Protein AF-A0A9E4X489-F1 (afdb_monomer_lite)

Sequence (61 aa):
MIGVLTHHWAKPDKIEEAKTLLDGNGLAQSKAHGYGVRLTFISQEDPTKISTLVTWDSNEI

Foldseek 3Di:
DDKDKDKFFADPVCLVVVVVVVVVVVVVQVPDPQWDDKDWDADPVHRRIIMIITGGPDPDD

pLDDT: mean 95.7, std 4.65, range [65.5, 98.38]

Secondary structure (DSSP, 8-state):
-EEEEEEEE--TT-HHHHHHHHHHHHHHHTTSTTEEEEEEEE-SS-TTEEEEEEEES-S--

Structure (mmCIF, N/CA/C/O backbone):
data_AF-A0A9E4X489-F1
#
_entry.id   AF-A0A9E4X489-F1
#
loop_
_atom_site.group_PDB
_atom_site.id
_atom_site.type_symbol
_atom_site.label_atom_id
_atom_site.label_alt_id
_atom_site.label_comp_id
_atom_site.label_asym_id
_atom_site.label_entity_id
_atom_site.label_seq_id
_atom_site.pdbx_PDB_ins_code
_atom_site.Cartn_x
_atom_site.Cartn_y
_atom_site.Cartn_z
_atom_site.occupancy
_atom_site.B_iso_or_equiv
_atom_site.auth_seq_id
_atom_site.auth_comp_id
_atom_site.auth_asym_id
_atom_site.auth_atom_id
_atom_site.pdbx_PDB_model_num
ATOM 1 N N . MET A 1 1 ? 16.384 5.255 -8.374 1.00 88.31 1 MET A N 1
ATOM 2 C CA . MET A 1 1 ? 15.498 4.617 -7.382 1.00 88.31 1 MET A CA 1
ATOM 3 C C . MET A 1 1 ? 15.057 5.640 -6.347 1.00 88.31 1 MET A C 1
ATOM 5 O O . MET A 1 1 ? 15.901 6.213 -5.666 1.00 88.31 1 MET A O 1
ATOM 9 N N . ILE A 1 2 ? 13.751 5.870 -6.243 1.00 96.38 2 ILE A N 1
ATOM 10 C CA . ILE A 1 2 ? 13.094 6.791 -5.311 1.00 96.38 2 ILE A CA 1
ATOM 11 C C . ILE A 1 2 ? 12.140 5.974 -4.445 1.00 96.38 2 ILE A C 1
ATOM 13 O O . ILE A 1 2 ? 11.394 5.155 -4.971 1.00 96.38 2 ILE A O 1
ATOM 17 N N . GLY A 1 3 ? 12.160 6.191 -3.131 1.00 97.00 3 GLY A N 1
ATOM 18 C CA . GLY A 1 3 ? 11.192 5.614 -2.200 1.00 97.00 3 GLY A CA 1
ATOM 19 C C . GLY A 1 3 ? 10.268 6.697 -1.655 1.00 97.00 3 GLY A C 1
ATOM 20 O O . GLY A 1 3 ? 10.745 7.705 -1.139 1.00 97.00 3 GLY A O 1
ATOM 21 N N . VAL A 1 4 ? 8.958 6.484 -1.749 1.00 96.88 4 VAL A N 1
ATOM 22 C CA . VAL A 1 4 ? 7.937 7.377 -1.192 1.00 96.88 4 VAL A CA 1
ATOM 23 C C . VAL A 1 4 ? 7.237 6.653 -0.052 1.00 96.88 4 VAL A C 1
ATOM 25 O O . VAL A 1 4 ? 6.533 5.670 -0.279 1.00 96.88 4 VAL A O 1
ATOM 28 N N . LEU A 1 5 ? 7.446 7.135 1.174 1.00 98.00 5 LEU A N 1
ATOM 29 C CA . LEU A 1 5 ? 6.721 6.683 2.358 1.00 98.00 5 LEU A CA 1
ATOM 30 C C . LEU A 1 5 ? 5.571 7.652 2.636 1.00 98.00 5 LEU A C 1
ATOM 32 O O . LEU A 1 5 ? 5.797 8.828 2.915 1.00 98.00 5 LEU A O 1
ATOM 36 N N . THR A 1 6 ? 4.341 7.157 2.575 1.00 97.75 6 THR A N 1
ATOM 37 C CA . THR A 1 6 ? 3.136 7.953 2.835 1.00 97.75 6 THR A CA 1
ATOM 38 C C . THR A 1 6 ? 2.398 7.398 4.039 1.00 97.75 6 THR A C 1
ATOM 40 O O . THR A 1 6 ? 2.229 6.186 4.161 1.00 97.75 6 THR A O 1
ATOM 43 N N . HIS A 1 7 ? 1.936 8.285 4.918 1.00 98.00 7 HIS A N 1
ATOM 44 C CA . HIS A 1 7 ? 1.104 7.943 6.066 1.00 98.00 7 HIS A CA 1
ATOM 45 C C . HIS A 1 7 ? -0.316 8.466 5.857 1.00 98.00 7 HIS A C 1
ATOM 47 O O . HIS A 1 7 ? -0.506 9.628 5.502 1.00 98.00 7 HIS A O 1
ATOM 53 N N . HIS A 1 8 ? -1.300 7.613 6.118 1.00 97.25 8 HIS A N 1
ATOM 54 C CA . HIS A 1 8 ? -2.720 7.934 6.079 1.00 97.25 8 HIS A CA 1
ATOM 55 C C . HIS A 1 8 ? -3.330 7.647 7.445 1.00 97.25 8 HIS A C 1
ATOM 57 O O . HIS A 1 8 ? -3.006 6.631 8.061 1.00 97.25 8 HIS A O 1
ATOM 63 N N . TRP A 1 9 ? -4.242 8.511 7.879 1.00 98.06 9 TRP A N 1
ATOM 64 C CA . TRP A 1 9 ? -5.085 8.274 9.046 1.00 98.06 9 TRP A CA 1
ATOM 65 C C . TRP A 1 9 ? -6.524 8.104 8.583 1.00 98.06 9 TRP A C 1
ATOM 67 O O . TRP A 1 9 ? -7.135 9.034 8.054 1.00 98.06 9 TRP A O 1
ATOM 77 N N . ALA A 1 10 ? -7.045 6.892 8.739 1.00 97.94 10 ALA A N 1
ATOM 78 C CA . ALA A 1 10 ? -8.4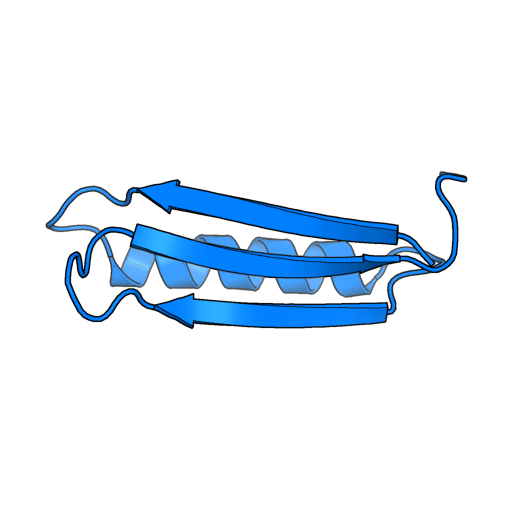39 6.593 8.460 1.00 97.94 10 ALA A CA 1
ATOM 79 C C . ALA A 1 10 ? -9.340 7.142 9.574 1.00 97.94 10 ALA A C 1
ATOM 81 O O . ALA A 1 10 ? -8.921 7.288 10.723 1.00 97.94 10 ALA A O 1
ATOM 82 N N . LYS A 1 11 ? -10.619 7.380 9.265 1.00 98.06 11 LYS A N 1
ATOM 83 C CA . LYS A 1 11 ? -11.613 7.521 10.338 1.00 98.06 11 LYS A CA 1
ATOM 84 C C . LYS A 1 11 ? -11.704 6.185 11.099 1.00 98.06 11 LYS A C 1
ATOM 86 O O . LYS A 1 11 ? -11.642 5.142 10.438 1.00 98.06 11 LYS A O 1
ATOM 91 N N . PRO A 1 12 ? -11.862 6.180 12.439 1.00 96.38 12 PRO A N 1
ATOM 92 C CA . PRO A 1 12 ? -11.840 4.948 13.236 1.00 96.38 12 PRO A CA 1
ATOM 93 C C . PRO A 1 12 ? -12.842 3.873 12.788 1.00 96.38 12 PR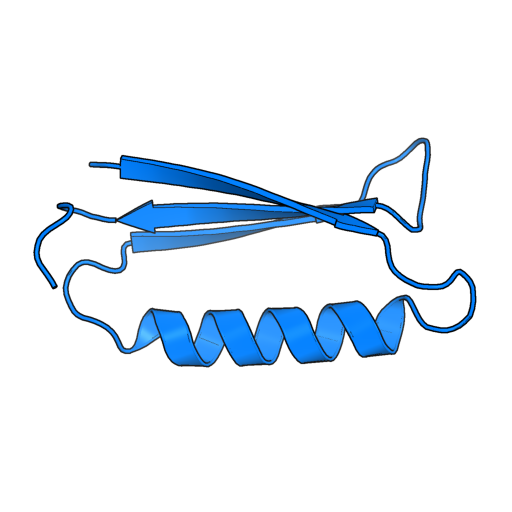O A C 1
ATOM 95 O O . PRO A 1 12 ? -12.564 2.685 12.896 1.00 96.38 12 PRO A O 1
ATOM 98 N N . ASP A 1 13 ? -13.984 4.280 12.237 1.00 97.75 13 ASP A N 1
ATOM 99 C CA . ASP A 1 13 ? -15.054 3.414 11.733 1.00 97.75 13 ASP A CA 1
ATOM 100 C C . ASP A 1 13 ? -14.897 3.025 10.248 1.00 97.75 13 ASP A C 1
ATOM 102 O O . ASP A 1 13 ? -15.739 2.318 9.699 1.00 97.75 13 ASP A O 1
ATOM 106 N N . LYS A 1 14 ? -13.826 3.478 9.580 1.00 97.88 14 LYS A N 1
ATOM 107 C CA . LYS A 1 14 ? -13.622 3.371 8.122 1.00 97.88 14 LYS A CA 1
ATOM 108 C C . LYS A 1 14 ? -12.284 2.751 7.719 1.00 97.88 14 LYS A C 1
ATOM 110 O O . LYS A 1 14 ? -11.837 2.938 6.590 1.00 97.88 14 LYS A O 1
ATOM 115 N N . ILE A 1 15 ? -11.633 2.009 8.613 1.00 96.44 15 ILE A N 1
ATOM 116 C CA . ILE A 1 15 ? -10.289 1.454 8.376 1.00 96.44 15 ILE A CA 1
ATOM 117 C C . ILE A 1 15 ? -10.267 0.506 7.163 1.00 96.44 15 ILE A C 1
ATOM 119 O O . ILE A 1 15 ? -9.421 0.659 6.285 1.00 96.44 15 ILE A O 1
ATOM 123 N N . GLU A 1 16 ? -11.208 -0.436 7.066 1.00 96.19 16 GLU A N 1
ATOM 124 C CA . GLU A 1 16 ? -11.252 -1.393 5.943 1.00 96.19 16 GLU A CA 1
ATOM 125 C C . GLU A 1 16 ? -11.614 -0.727 4.606 1.00 96.19 16 GLU A C 1
ATOM 127 O O . GLU A 1 16 ? -11.063 -1.068 3.557 1.00 96.19 16 GLU A O 1
ATOM 132 N N . GLU A 1 17 ? -12.486 0.285 4.640 1.00 98.00 17 GLU A N 1
ATOM 133 C CA . GLU A 1 17 ? -12.801 1.102 3.464 1.00 98.00 17 GLU A CA 1
ATOM 134 C C . GLU A 1 17 ? -11.554 1.866 2.991 1.00 98.00 17 GLU A C 1
ATOM 136 O O . GLU A 1 17 ? -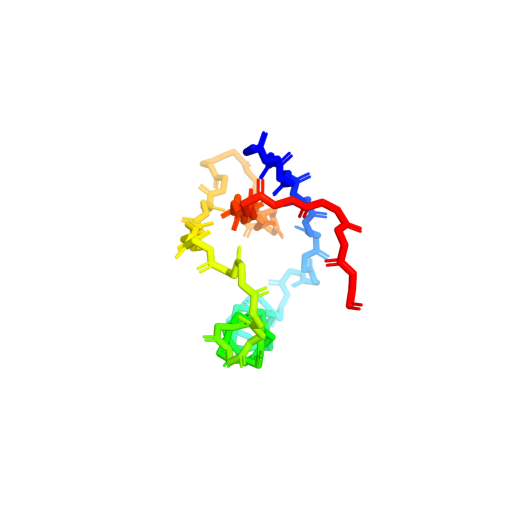11.221 1.847 1.806 1.00 98.00 17 GLU A O 1
ATOM 141 N N . ALA A 1 18 ? -10.801 2.461 3.923 1.00 97.25 18 ALA A N 1
ATOM 142 C CA . ALA A 1 18 ? -9.549 3.145 3.621 1.00 97.25 18 ALA A CA 1
ATOM 143 C C . ALA A 1 18 ? -8.503 2.195 3.017 1.00 97.25 18 ALA A C 1
ATOM 145 O O . ALA A 1 18 ? -7.876 2.549 2.020 1.00 97.25 18 ALA A O 1
ATOM 146 N N . LYS A 1 19 ? -8.342 0.977 3.557 1.00 95.81 19 LYS A N 1
ATOM 147 C CA . LYS A 1 19 ? -7.454 -0.046 2.973 1.00 95.81 19 LYS A CA 1
ATOM 148 C C . LYS A 1 19 ? -7.844 -0.367 1.531 1.00 95.81 19 LYS A C 1
ATOM 150 O O . LYS A 1 19 ? -6.990 -0.324 0.651 1.00 95.81 19 LYS A O 1
ATOM 155 N N . THR A 1 20 ? -9.135 -0.587 1.280 1.00 97.31 20 THR A N 1
ATOM 156 C CA . THR A 1 20 ? -9.658 -0.898 -0.060 1.00 97.31 20 THR A CA 1
ATOM 157 C C . THR A 1 20 ? -9.363 0.224 -1.060 1.00 97.31 20 THR A C 1
ATOM 159 O O . THR A 1 20 ? -8.897 -0.035 -2.171 1.00 97.31 20 THR A O 1
ATOM 162 N N . LEU A 1 21 ? -9.577 1.485 -0.666 1.00 97.38 21 LEU A N 1
ATOM 163 C CA . LEU A 1 21 ? -9.263 2.646 -1.506 1.00 97.38 21 LEU A CA 1
ATOM 164 C C . LEU A 1 21 ? -7.761 2.753 -1.798 1.00 97.38 21 LEU A C 1
ATOM 166 O O . LEU A 1 21 ? -7.362 3.022 -2.934 1.00 97.38 21 LEU A O 1
ATOM 170 N N . LEU A 1 22 ? -6.923 2.516 -0.787 1.00 96.75 22 LEU A N 1
ATOM 171 C CA . LEU A 1 22 ? -5.470 2.555 -0.925 1.00 96.75 22 LEU A CA 1
ATOM 172 C C . LEU A 1 22 ? -4.941 1.424 -1.818 1.00 96.75 22 LEU A C 1
ATOM 174 O O . LEU A 1 22 ? -4.008 1.649 -2.589 1.00 96.75 22 LEU A O 1
ATOM 178 N N . ASP A 1 23 ? -5.532 0.234 -1.762 1.00 95.88 23 ASP A N 1
ATOM 179 C CA . ASP A 1 23 ? -5.172 -0.873 -2.652 1.00 95.88 23 ASP A CA 1
ATOM 180 C C . ASP A 1 23 ? -5.596 -0.606 -4.098 1.00 95.88 23 ASP A C 1
ATOM 182 O O . ASP A 1 23 ? -4.820 -0.859 -5.022 1.00 95.88 23 ASP A O 1
ATOM 186 N N . GLY A 1 24 ? -6.764 0.013 -4.306 1.00 97.44 24 GLY A N 1
ATOM 187 C CA . GLY A 1 24 ? -7.171 0.515 -5.620 1.00 97.44 24 GLY A CA 1
ATOM 188 C C . GLY A 1 24 ? -6.186 1.544 -6.190 1.00 97.44 24 GLY A C 1
ATOM 189 O O . GLY A 1 24 ? -5.820 1.468 -7.364 1.00 97.44 24 GLY A O 1
ATOM 190 N N . ASN A 1 25 ? -5.696 2.467 -5.356 1.00 95.62 25 ASN A N 1
ATOM 191 C CA . ASN A 1 25 ? -4.653 3.416 -5.751 1.00 95.62 25 ASN A CA 1
ATOM 192 C C . ASN A 1 25 ? -3.339 2.707 -6.119 1.00 95.62 25 ASN A C 1
ATOM 194 O O . ASN A 1 25 ? -2.756 3.016 -7.158 1.00 95.62 25 ASN A O 1
ATOM 198 N N . GLY A 1 26 ? -2.917 1.716 -5.329 1.00 95.94 26 GLY A N 1
ATOM 199 C CA . GLY A 1 26 ? -1.733 0.908 -5.622 1.00 95.94 26 GLY A CA 1
ATOM 200 C C . GLY A 1 26 ? -1.826 0.174 -6.963 1.00 95.94 26 GLY A C 1
ATOM 201 O O . GLY A 1 26 ? -0.876 0.192 -7.741 1.00 95.94 26 GLY A O 1
ATOM 202 N N . LEU A 1 27 ? -2.989 -0.404 -7.277 1.00 97.69 27 LEU A N 1
ATOM 203 C CA . LEU A 1 27 ? -3.235 -1.059 -8.567 1.00 97.69 27 LEU A CA 1
ATOM 204 C C . LEU A 1 27 ? -3.214 -0.076 -9.748 1.00 97.69 27 LEU A C 1
ATOM 206 O O . LEU A 1 27 ? -2.843 -0.443 -10.862 1.00 97.69 27 LEU A O 1
ATOM 210 N N . ALA A 1 28 ? -3.645 1.169 -9.539 1.00 96.69 28 ALA A N 1
ATOM 211 C CA . ALA A 1 28 ? -3.538 2.201 -10.564 1.00 96.69 28 ALA A CA 1
ATOM 212 C C . ALA A 1 28 ? -2.071 2.607 -10.790 1.00 96.69 28 ALA A C 1
ATOM 214 O O . ALA A 1 28 ? -1.630 2.674 -11.936 1.00 96.69 28 ALA A O 1
ATOM 215 N N . GLN A 1 29 ? -1.306 2.809 -9.711 1.00 95.12 29 GLN A N 1
ATOM 216 C CA . GLN A 1 29 ? 0.124 3.133 -9.767 1.00 95.12 29 GLN A CA 1
ATOM 217 C C . GLN A 1 29 ? 0.948 2.030 -10.431 1.00 95.12 29 GLN A C 1
ATOM 219 O O . GLN A 1 29 ? 1.843 2.337 -11.211 1.00 95.12 29 GLN A O 1
ATOM 224 N N . SER A 1 30 ? 0.615 0.757 -10.189 1.00 95.94 30 SER A N 1
ATOM 225 C CA . SER A 1 30 ? 1.366 -0.381 -10.732 1.00 95.94 30 SER A CA 1
ATOM 226 C C . SER A 1 30 ? 1.341 -0.491 -12.258 1.00 95.94 30 SER A C 1
ATOM 228 O O . SER A 1 30 ? 2.002 -1.358 -12.822 1.00 95.94 30 SER A O 1
ATOM 230 N N . LYS A 1 31 ? 0.538 0.336 -12.932 1.00 95.75 31 LYS A N 1
ATOM 231 C CA . LYS A 1 31 ? 0.447 0.407 -14.395 1.00 95.75 31 LYS A CA 1
ATOM 232 C C . LYS A 1 31 ? 1.341 1.496 -14.993 1.00 95.75 31 LYS A C 1
ATOM 234 O O . LYS A 1 31 ? 1.435 1.577 -16.214 1.00 95.75 31 LYS A O 1
ATOM 239 N N . ALA A 1 32 ? 1.948 2.346 -14.167 1.00 94.44 32 ALA A N 1
ATOM 240 C CA . ALA A 1 32 ? 2.828 3.417 -14.616 1.00 94.44 32 ALA A CA 1
ATOM 241 C C . ALA A 1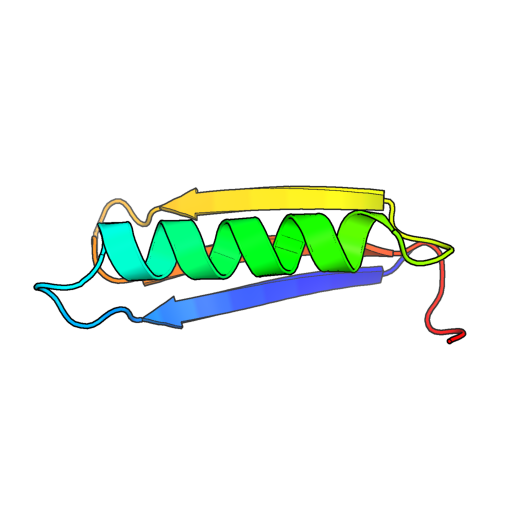 32 ? 4.242 2.894 -14.915 1.00 94.44 32 ALA A C 1
ATOM 243 O O . ALA A 1 32 ? 4.719 1.943 -14.290 1.00 94.44 32 ALA A O 1
ATOM 244 N N . HIS A 1 33 ? 4.920 3.530 -15.874 1.00 94.06 33 HIS A N 1
ATOM 245 C CA . HIS A 1 33 ? 6.317 3.223 -16.171 1.00 94.06 33 HIS A CA 1
ATOM 246 C C . HIS A 1 33 ? 7.208 3.552 -14.966 1.00 94.06 33 HIS A C 1
ATOM 248 O O . HIS A 1 33 ? 6.945 4.503 -14.233 1.00 94.06 33 HIS A O 1
ATOM 254 N N . GLY A 1 34 ? 8.239 2.737 -14.736 1.00 94.31 34 GLY A N 1
ATOM 255 C CA . GLY A 1 34 ? 9.154 2.910 -13.608 1.00 94.31 34 GLY A CA 1
ATOM 256 C C . GLY A 1 34 ? 8.564 2.573 -12.236 1.00 94.31 34 GLY A C 1
ATOM 257 O O . GLY A 1 34 ? 9.243 2.800 -11.239 1.00 94.31 34 GLY A O 1
ATOM 258 N N . TYR A 1 35 ? 7.336 2.043 -12.146 1.00 95.94 35 TYR A N 1
ATOM 259 C CA . TYR A 1 35 ? 6.804 1.509 -10.891 1.00 95.94 35 TYR A CA 1
ATOM 260 C C . TYR A 1 35 ? 7.592 0.264 -10.464 1.00 95.94 35 TYR A C 1
ATOM 262 O O . TYR A 1 35 ? 7.708 -0.698 -11.223 1.00 95.94 35 TYR A O 1
ATOM 270 N N . GLY A 1 36 ? 8.091 0.266 -9.227 1.00 95.62 36 GLY A N 1
ATOM 271 C CA . GLY A 1 36 ? 8.779 -0.873 -8.627 1.00 95.62 36 GLY A CA 1
ATOM 272 C C . GLY A 1 36 ? 7.841 -1.725 -7.774 1.00 95.62 36 GLY A C 1
ATOM 273 O O . GLY A 1 36 ? 7.222 -2.676 -8.249 1.00 95.62 36 GLY A O 1
ATOM 274 N N . VAL A 1 37 ? 7.756 -1.409 -6.480 1.00 95.88 37 VAL A N 1
ATOM 275 C CA . VAL A 1 37 ? 6.950 -2.158 -5.506 1.00 95.88 37 VAL A CA 1
ATOM 276 C C . VAL A 1 37 ? 6.119 -1.225 -4.638 1.00 95.88 37 VAL A C 1
ATOM 278 O O . VAL A 1 37 ? 6.519 -0.093 -4.376 1.00 95.88 37 VAL A O 1
ATOM 281 N N . ARG A 1 38 ? 4.991 -1.737 -4.135 1.00 96.81 38 ARG A N 1
ATOM 282 C CA . ARG A 1 38 ? 4.212 -1.139 -3.051 1.00 96.81 38 ARG A CA 1
ATOM 283 C C . ARG A 1 38 ? 4.117 -2.108 -1.882 1.00 96.81 38 ARG A C 1
ATOM 285 O O . ARG A 1 38 ? 3.702 -3.250 -2.057 1.00 96.81 38 ARG A O 1
ATOM 292 N N . LEU A 1 39 ? 4.443 -1.625 -0.690 1.00 96.88 39 LEU A N 1
ATOM 293 C CA . LEU A 1 39 ? 4.243 -2.330 0.573 1.00 96.88 39 LEU A CA 1
ATOM 294 C C . LEU A 1 39 ? 3.277 -1.538 1.448 1.00 96.88 39 LEU A C 1
ATOM 296 O O . LEU A 1 39 ? 3.373 -0.312 1.508 1.00 96.88 39 LEU A O 1
ATOM 300 N N . THR A 1 40 ? 2.387 -2.238 2.145 1.00 96.44 40 THR A N 1
ATOM 301 C CA . THR A 1 40 ? 1.444 -1.649 3.104 1.00 96.44 40 THR A CA 1
ATOM 302 C C . THR A 1 40 ? 1.831 -2.068 4.517 1.00 96.44 40 THR A C 1
ATOM 304 O O . THR A 1 40 ? 2.073 -3.244 4.776 1.00 96.44 40 THR A O 1
ATOM 307 N N . PHE A 1 41 ? 1.851 -1.110 5.440 1.00 96.94 41 PHE A N 1
ATOM 308 C CA . PHE A 1 41 ? 2.154 -1.313 6.853 1.00 96.94 41 PHE A CA 1
ATOM 309 C C . PHE A 1 41 ? 0.998 -0.790 7.703 1.00 96.94 41 PHE A C 1
ATOM 311 O O . PHE A 1 41 ? 0.541 0.340 7.512 1.00 96.94 41 PHE A O 1
ATOM 318 N N . ILE A 1 42 ? 0.550 -1.595 8.662 1.00 94.81 42 ILE A N 1
ATOM 319 C CA . ILE A 1 42 ? -0.450 -1.200 9.657 1.00 94.81 42 ILE A CA 1
ATOM 320 C C . ILE A 1 42 ? 0.280 -0.944 10.971 1.00 94.81 42 ILE A C 1
ATOM 322 O O . ILE A 1 42 ? 1.078 -1.775 11.405 1.00 94.81 42 ILE A O 1
ATOM 326 N N . SER A 1 43 ? 0.045 0.219 11.578 1.00 97.00 43 SER A N 1
ATOM 327 C CA . SER A 1 43 ? 0.653 0.558 12.865 1.00 97.00 43 SER A CA 1
ATOM 328 C C . SER A 1 43 ? 0.127 -0.355 13.977 1.00 97.00 43 SER A C 1
ATOM 330 O O . SER A 1 43 ? -1.062 -0.663 14.032 1.00 97.00 43 SER A O 1
ATOM 332 N N . GLN A 1 44 ? 1.026 -0.780 14.869 1.00 96.62 44 GLN A N 1
ATOM 333 C CA . GLN A 1 44 ? 0.679 -1.595 16.038 1.00 96.62 44 GLN A CA 1
ATOM 334 C C . GLN A 1 44 ? 0.091 -0.758 17.184 1.00 96.62 44 GLN A C 1
ATOM 336 O O . GLN A 1 44 ? -0.688 -1.277 17.975 1.00 96.62 44 GLN A O 1
ATOM 341 N N . GLU A 1 45 ? 0.445 0.528 17.265 1.00 97.75 45 GLU A N 1
ATOM 342 C CA . GLU A 1 45 ? 0.021 1.434 18.346 1.00 97.75 45 GLU A CA 1
ATOM 343 C C . GLU A 1 45 ? -1.231 2.245 17.988 1.00 97.75 45 GLU A C 1
ATOM 345 O O . GLU A 1 45 ? -1.990 2.645 18.866 1.00 97.75 45 GLU A O 1
ATOM 350 N N . ASP A 1 46 ? -1.457 2.482 16.693 1.00 97.69 46 ASP A N 1
ATOM 351 C CA . ASP A 1 46 ? -2.577 3.277 16.184 1.00 97.69 46 ASP A CA 1
ATOM 352 C C . ASP A 1 46 ? -3.197 2.576 14.966 1.00 97.69 46 ASP A C 1
ATOM 354 O O . ASP A 1 46 ? -2.699 2.740 13.850 1.00 97.69 46 ASP A O 1
ATOM 358 N N . PRO A 1 47 ? -4.293 1.815 15.131 1.00 94.00 47 PRO A N 1
ATOM 359 C CA . PRO A 1 47 ? -4.893 1.054 14.036 1.00 94.00 47 PRO A CA 1
ATOM 360 C C . PRO A 1 47 ? -5.474 1.940 12.924 1.00 94.00 47 PRO A C 1
ATOM 362 O O . PRO A 1 47 ? -5.759 1.440 11.835 1.00 94.00 47 PRO A O 1
ATOM 365 N N . THR A 1 48 ? -5.639 3.246 13.160 1.00 97.69 48 THR A N 1
ATOM 366 C CA . THR A 1 48 ? -6.087 4.188 12.127 1.00 97.69 48 THR A CA 1
ATOM 367 C C . THR A 1 48 ? -4.962 4.589 11.175 1.00 97.69 48 THR A C 1
ATOM 369 O O . THR A 1 48 ? -5.241 5.040 10.061 1.00 97.69 48 THR A O 1
ATOM 372 N N . LYS A 1 49 ? -3.697 4.389 11.573 1.00 98.38 49 LYS A N 1
ATOM 373 C CA . LYS A 1 49 ? -2.519 4.742 10.782 1.00 98.38 49 LYS A CA 1
ATOM 374 C C . LYS A 1 49 ? -2.134 3.616 9.821 1.00 98.38 49 LYS A C 1
ATOM 376 O O . LYS A 1 49 ? -1.582 2.585 10.216 1.00 98.38 49 LYS A O 1
ATOM 381 N N . ILE A 1 50 ? -2.340 3.869 8.532 1.00 98.19 50 ILE A N 1
ATOM 382 C CA . ILE A 1 50 ? -1.953 2.995 7.419 1.00 98.19 50 ILE A CA 1
ATOM 383 C C . ILE A 1 50 ? -0.814 3.673 6.661 1.00 98.19 50 ILE A C 1
ATOM 385 O O . ILE A 1 50 ? -0.947 4.809 6.207 1.00 98.19 50 ILE A O 1
ATOM 389 N N . SER A 1 51 ? 0.318 2.990 6.513 1.00 98.19 51 SER A N 1
ATOM 390 C CA . SER A 1 51 ? 1.476 3.518 5.784 1.00 98.19 51 SER A CA 1
ATOM 391 C C . SER A 1 51 ? 1.738 2.719 4.518 1.00 98.19 51 SER A C 1
ATOM 393 O O . SER A 1 51 ? 1.532 1.508 4.499 1.00 98.19 51 SER A O 1
ATOM 395 N N . THR A 1 52 ? 2.227 3.378 3.473 1.00 97.75 52 THR A N 1
ATOM 396 C CA . THR A 1 52 ? 2.629 2.724 2.224 1.00 97.75 52 THR A CA 1
ATOM 397 C C . THR A 1 52 ? 4.031 3.148 1.827 1.00 97.75 52 THR A C 1
ATOM 399 O O . THR A 1 52 ? 4.319 4.343 1.835 1.00 97.75 52 THR A O 1
ATOM 402 N N . LEU A 1 53 ? 4.876 2.193 1.443 1.00 97.81 53 LEU A N 1
ATOM 403 C CA . LEU A 1 53 ? 6.134 2.459 0.745 1.00 97.81 53 LEU A CA 1
ATOM 404 C C . LEU A 1 53 ? 5.943 2.125 -0.729 1.00 97.81 53 LEU A C 1
ATOM 406 O O . LEU A 1 53 ? 5.635 0.975 -1.032 1.00 97.81 53 LEU A O 1
ATOM 410 N N . VAL A 1 54 ? 6.147 3.096 -1.616 1.00 97.56 54 VAL A N 1
ATOM 411 C CA . VAL A 1 54 ? 6.169 2.879 -3.070 1.00 97.56 54 VAL A CA 1
ATOM 412 C C . VAL A 1 54 ? 7.555 3.202 -3.608 1.00 97.56 54 VAL A C 1
ATOM 414 O O . VAL A 1 54 ? 8.110 4.250 -3.269 1.00 97.56 54 VAL A O 1
ATOM 417 N N . THR A 1 55 ? 8.121 2.323 -4.433 1.00 97.38 55 THR A N 1
ATOM 418 C CA . THR A 1 55 ? 9.401 2.572 -5.105 1.00 97.38 55 THR A CA 1
ATOM 419 C C . THR A 1 55 ? 9.216 2.885 -6.582 1.00 97.38 55 THR A C 1
ATOM 421 O O . THR A 1 55 ? 8.351 2.313 -7.244 1.00 97.38 55 THR A O 1
ATOM 424 N N . TRP A 1 56 ? 10.068 3.773 -7.086 1.00 96.75 56 TRP A N 1
ATOM 425 C CA . TRP A 1 56 ? 10.121 4.184 -8.485 1.00 96.75 56 TRP A CA 1
ATOM 426 C C . TRP A 1 56 ? 11.556 4.152 -9.006 1.00 96.75 56 TRP A C 1
ATOM 428 O O . TRP A 1 56 ? 12.498 4.420 -8.252 1.00 96.75 56 TRP A O 1
ATOM 438 N N . ASP A 1 57 ? 11.740 3.868 -10.289 1.00 96.19 57 ASP A N 1
ATOM 439 C CA . ASP A 1 57 ? 13.067 3.840 -10.911 1.00 96.19 57 ASP A CA 1
ATOM 440 C C . ASP A 1 57 ? 13.659 5.252 -11.056 1.00 96.19 57 ASP A C 1
ATOM 442 O O . ASP A 1 57 ? 14.816 5.480 -10.669 1.00 96.19 57 ASP A O 1
ATOM 446 N N . SER A 1 58 ? 12.84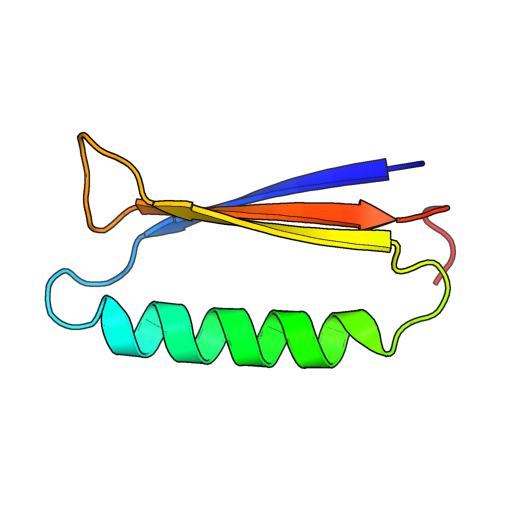8 6.220 -11.495 1.00 93.00 58 SER A N 1
ATOM 447 C CA . SER A 1 58 ? 13.201 7.638 -11.662 1.00 93.00 58 SER A CA 1
ATOM 448 C C . SER A 1 58 ? 12.040 8.565 -11.254 1.00 93.00 58 SER A C 1
ATOM 450 O O . SER A 1 58 ? 10.972 8.101 -10.860 1.00 93.00 58 SER A O 1
ATOM 452 N N . ASN A 1 59 ? 12.267 9.884 -11.285 1.00 86.94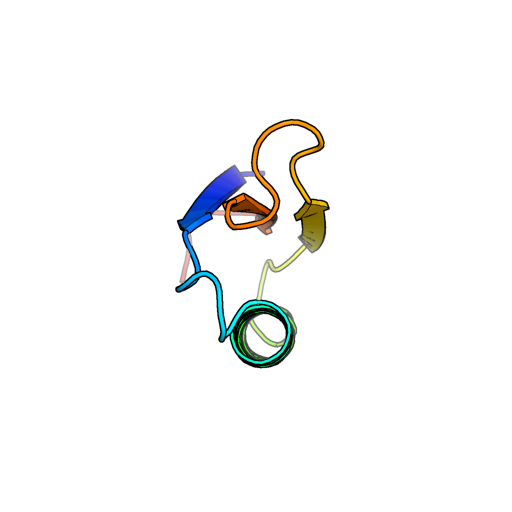 59 ASN A N 1
ATOM 453 C CA . ASN A 1 59 ? 11.234 10.923 -11.131 1.00 86.94 59 ASN A CA 1
ATOM 454 C C . ASN A 1 59 ? 10.694 11.428 -12.480 1.00 86.94 59 ASN A C 1
ATOM 456 O O . ASN A 1 59 ? 10.009 12.451 -12.514 1.00 86.94 59 ASN A O 1
ATOM 460 N N . GLU A 1 60 ? 11.053 10.765 -13.577 1.00 84.12 60 GLU A N 1
ATOM 461 C CA . GLU A 1 60 ? 10.522 11.072 -14.900 1.00 84.12 60 GLU A CA 1
ATOM 462 C C . GLU A 1 60 ? 9.079 10.557 -14.979 1.00 84.12 60 GLU A C 1
ATOM 464 O O . GLU A 1 60 ? 8.773 9.485 -14.452 1.00 84.12 60 GLU A O 1
ATOM 469 N N . ILE A 1 61 ? 8.189 11.359 -15.571 1.00 65.50 61 ILE A N 1
ATOM 470 C CA . ILE A 1 61 ? 6.745 11.092 -15.672 1.00 65.50 61 ILE A CA 1
ATOM 471 C C . ILE A 1 61 ? 6.402 10.730 -17.112 1.00 65.50 61 ILE A C 1
ATOM 473 O O . ILE A 1 61 ? 6.814 11.505 -18.006 1.00 65.50 61 ILE A O 1
#

Radius of gyration: 12.54 Å; chains: 1; bounding box: 31×13×34 Å